Protein AF-A0A938GB57-F1 (afdb_monomer_lite)

Foldseek 3Di:
DCPVVCFALQVQDDPQQPQADAAGDCDCDVSHCVPPVHDLRHGQKKAKLFADLVQQLAFGMKGLQWAQPDPAFCADVSNRRRTQWGWPACVVGPRGWGDCNGPGGKMKTATSNRDIDIDHRVRSNCSLVVPCVRGDVVSIIIIHHD

Structure (mmCIF, N/CA/C/O backbone):
data_AF-A0A938GB57-F1
#
_entry.id   AF-A0A938GB57-F1
#
loop_
_atom_site.group_PDB
_atom_site.id
_atom_site.type_symbol
_atom_site.label_atom_id
_atom_site.label_alt_id
_atom_site.label_comp_id
_atom_site.label_asym_id
_atom_site.label_entity_id
_atom_site.label_seq_id
_atom_site.pdbx_PDB_ins_code
_atom_site.Cartn_x
_atom_site.Cartn_y
_atom_site.Cartn_z
_atom_site.occupancy
_atom_site.B_iso_or_equiv
_atom_site.auth_seq_id
_atom_site.auth_comp_id
_atom_site.auth_asym_id
_atom_site.auth_atom_id
_atom_site.pdbx_PDB_model_num
ATOM 1 N N . MET A 1 1 ? -16.253 8.443 -7.267 1.00 48.12 1 MET A N 1
ATOM 2 C CA . MET A 1 1 ? -15.681 8.846 -5.959 1.00 48.12 1 MET A CA 1
ATOM 3 C C . MET A 1 1 ? -15.929 7.714 -4.975 1.00 48.12 1 MET A C 1
ATOM 5 O O . MET A 1 1 ? -17.016 7.164 -5.007 1.00 48.12 1 MET A O 1
ATOM 9 N N . LEU A 1 2 ? -14.947 7.354 -4.144 1.00 71.94 2 LEU A N 1
ATOM 10 C CA . LEU A 1 2 ? -15.012 6.190 -3.237 1.00 71.94 2 LEU A CA 1
ATOM 11 C C . LEU A 1 2 ? -15.769 6.463 -1.921 1.00 71.94 2 LEU A C 1
ATOM 13 O O . LEU A 1 2 ? -16.189 5.527 -1.250 1.00 71.94 2 LEU A O 1
ATOM 17 N N . SER A 1 3 ? -15.964 7.737 -1.560 1.00 70.56 3 SER A N 1
ATOM 18 C CA . SER A 1 3 ? -16.496 8.175 -0.258 1.00 70.56 3 SER A CA 1
ATOM 19 C C . SER A 1 3 ? -17.906 7.676 0.072 1.00 70.56 3 SER A C 1
ATOM 21 O O . SER A 1 3 ? -18.263 7.660 1.243 1.00 70.56 3 SER A O 1
ATOM 23 N N . ASN A 1 4 ? -18.682 7.264 -0.935 1.00 78.44 4 ASN A N 1
ATOM 24 C CA . ASN A 1 4 ? -20.047 6.752 -0.760 1.00 78.44 4 ASN A CA 1
ATOM 25 C C . ASN A 1 4 ? -20.161 5.239 -1.007 1.00 78.44 4 ASN A C 1
ATOM 27 O O . ASN A 1 4 ? -21.191 4.654 -0.699 1.00 78.44 4 ASN A O 1
ATOM 31 N N . GLU A 1 5 ? -19.107 4.612 -1.530 1.00 85.25 5 GLU A N 1
ATOM 32 C CA . GLU A 1 5 ? -19.067 3.170 -1.809 1.00 85.25 5 GLU A CA 1
ATOM 33 C C . GLU A 1 5 ? -18.406 2.403 -0.657 1.00 85.25 5 GLU A C 1
ATOM 35 O O . GLU A 1 5 ? -18.734 1.254 -0.363 1.00 85.25 5 GLU A O 1
ATOM 40 N N . LEU A 1 6 ? -17.471 3.057 0.037 1.00 86.62 6 LEU A N 1
ATOM 41 C CA . LEU A 1 6 ? -16.758 2.485 1.166 1.00 86.62 6 LEU A CA 1
ATOM 42 C C . LEU A 1 6 ? -17.511 2.750 2.475 1.00 86.62 6 LEU A C 1
ATOM 44 O O . LEU A 1 6 ? -17.249 3.721 3.178 1.00 86.62 6 LEU A O 1
ATOM 48 N N . THR A 1 7 ? -18.444 1.866 2.818 1.00 90.12 7 THR A N 1
ATOM 49 C CA . THR A 1 7 ? -19.341 2.046 3.975 1.00 90.12 7 THR A CA 1
ATOM 50 C C . THR A 1 7 ? -18.738 1.614 5.313 1.00 90.12 7 THR A C 1
ATOM 52 O O . THR A 1 7 ? -19.219 2.021 6.370 1.00 90.12 7 THR A O 1
ATOM 55 N N . THR A 1 8 ? -17.665 0.816 5.307 1.00 93.06 8 THR A N 1
ATOM 56 C CA . THR A 1 8 ? -16.972 0.383 6.529 1.00 93.06 8 THR A CA 1
ATOM 57 C C . THR A 1 8 ? -15.453 0.358 6.346 1.00 93.06 8 THR A C 1
ATOM 59 O O . THR A 1 8 ? -14.969 -0.136 5.327 1.00 93.06 8 THR A O 1
ATOM 62 N N . PRO A 1 9 ? -14.659 0.823 7.332 1.00 93.69 9 PRO A N 1
ATOM 63 C CA . PRO A 1 9 ? -13.201 0.731 7.267 1.00 93.69 9 PRO A CA 1
ATOM 64 C C . PRO A 1 9 ? -12.689 -0.681 7.562 1.00 93.69 9 PRO A C 1
ATOM 66 O O . PRO A 1 9 ? -11.502 -0.943 7.389 1.00 93.69 9 PRO A O 1
ATOM 69 N N . ARG A 1 10 ? -13.547 -1.609 8.013 1.00 93.56 10 ARG A N 1
ATOM 70 C CA . ARG A 1 10 ? -13.129 -2.983 8.326 1.00 93.56 10 ARG A CA 1
ATOM 71 C C . ARG A 1 10 ? -12.505 -3.691 7.126 1.00 93.56 10 ARG A C 1
ATOM 73 O O . ARG A 1 10 ? -11.629 -4.524 7.329 1.00 93.56 10 ARG A O 1
ATOM 80 N N . ILE A 1 11 ? -12.907 -3.338 5.903 1.00 93.12 11 ILE A N 1
ATOM 81 C CA . ILE A 1 11 ? -12.340 -3.920 4.679 1.00 93.12 11 ILE A CA 1
ATOM 82 C C . ILE A 1 11 ? -10.929 -3.405 4.356 1.00 93.12 11 ILE A C 1
ATOM 84 O O . ILE A 1 11 ? -10.232 -4.008 3.548 1.00 93.12 11 ILE A O 1
ATOM 88 N N . LEU A 1 12 ? -10.481 -2.322 5.001 1.00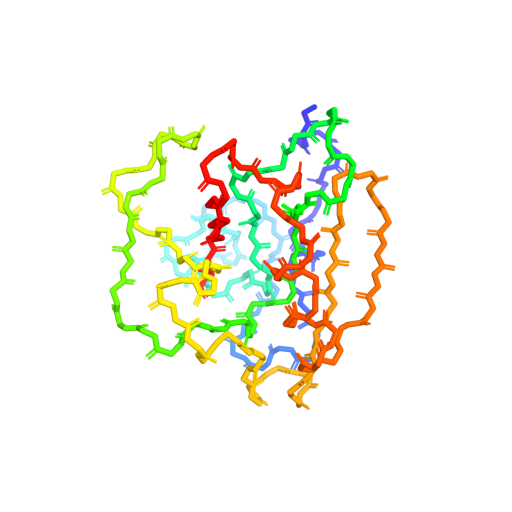 94.69 12 LEU A N 1
ATOM 89 C CA . LEU A 1 12 ? -9.130 -1.769 4.851 1.00 94.69 12 LEU A CA 1
ATOM 90 C C . LEU A 1 12 ? -8.081 -2.516 5.694 1.00 94.69 12 LEU A C 1
ATOM 92 O O . LEU A 1 12 ? -6.887 -2.223 5.612 1.00 94.69 12 LEU A O 1
ATOM 96 N N . PHE A 1 13 ? -8.523 -3.490 6.489 1.00 96.81 13 PHE A N 1
ATOM 97 C CA . PHE A 1 13 ? -7.692 -4.341 7.325 1.00 96.81 13 PHE A CA 1
ATOM 98 C C . PHE A 1 13 ? -7.624 -5.759 6.748 1.00 96.81 13 PHE A C 1
ATOM 100 O O . PHE A 1 13 ? -8.649 -6.375 6.457 1.00 96.81 13 PHE A O 1
ATOM 107 N N . CYS A 1 14 ? -6.410 -6.297 6.630 1.00 96.75 14 CYS A N 1
ATOM 108 C CA . CYS A 1 14 ? -6.196 -7.700 6.299 1.00 96.75 14 CYS A CA 1
ATOM 109 C C . CYS A 1 14 ? -6.119 -8.523 7.597 1.00 96.75 14 CYS A C 1
ATOM 111 O O . CYS A 1 14 ? -5.240 -8.260 8.417 1.00 96.75 14 CYS A O 1
ATOM 113 N N . PRO A 1 15 ? -6.937 -9.576 7.788 1.00 96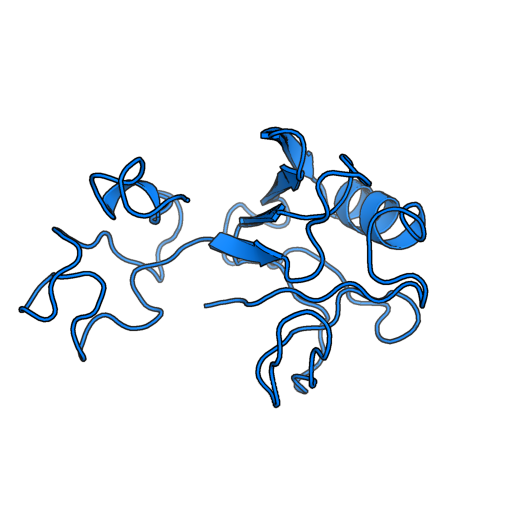.12 15 PRO A N 1
ATOM 114 C CA . PRO A 1 15 ? -6.879 -10.417 8.990 1.00 96.12 15 PRO A CA 1
ATOM 115 C C . PRO A 1 15 ? -5.530 -11.107 9.238 1.00 96.12 15 PRO A C 1
ATOM 117 O O . PRO A 1 15 ? -5.240 -11.508 10.362 1.00 96.12 15 PRO A O 1
ATOM 120 N N . SER A 1 16 ? -4.703 -11.265 8.199 1.00 96.38 16 SER A N 1
ATOM 121 C CA . SER A 1 16 ? -3.351 -11.831 8.330 1.00 96.38 16 SER A CA 1
ATOM 122 C C . SER A 1 16 ? -2.317 -10.818 8.830 1.00 96.38 16 SER A C 1
ATOM 124 O O . SER A 1 16 ? -1.197 -11.203 9.171 1.00 96.38 16 SER A O 1
ATOM 126 N N . ASP A 1 17 ? -2.666 -9.534 8.863 1.00 97.06 17 ASP A N 1
ATOM 127 C CA . ASP A 1 17 ? -1.773 -8.447 9.223 1.00 97.06 17 ASP A CA 1
ATOM 128 C C . ASP A 1 17 ? -1.753 -8.202 10.732 1.00 97.06 17 ASP A C 1
ATOM 130 O O . ASP A 1 17 ? -2.569 -7.476 11.293 1.00 97.06 17 ASP A O 1
ATOM 134 N N . LYS A 1 18 ? -0.775 -8.816 11.397 1.00 94.94 18 LYS A N 1
ATOM 135 C CA . LYS A 1 18 ? -0.657 -8.803 12.861 1.00 94.94 18 LYS A CA 1
ATOM 136 C C . LYS A 1 18 ? -0.222 -7.458 13.449 1.00 94.94 18 LYS A C 1
ATOM 138 O O . LYS A 1 18 ? -0.327 -7.278 14.658 1.00 94.94 18 LYS A O 1
ATOM 143 N N . GLU A 1 19 ? 0.290 -6.534 12.634 1.00 94.94 19 GLU A N 1
ATOM 144 C CA . GLU A 1 19 ? 0.738 -5.213 13.109 1.00 94.94 19 GLU A CA 1
ATOM 145 C C . GLU A 1 19 ? -0.350 -4.142 12.976 1.00 94.94 19 GLU A C 1
ATOM 147 O O . GLU A 1 19 ? -0.196 -3.028 13.487 1.00 94.94 19 GLU A O 1
ATOM 152 N N . LYS A 1 20 ? -1.441 -4.459 12.272 1.00 95.31 20 LYS A N 1
ATOM 153 C CA . LYS A 1 20 ? -2.582 -3.567 12.074 1.00 95.31 20 LYS A CA 1
ATOM 154 C C . LYS A 1 20 ? -3.798 -4.100 12.832 1.00 95.31 20 LYS A C 1
ATOM 156 O O . LYS A 1 20 ? -3.819 -5.226 13.321 1.00 95.31 20 LYS A O 1
ATOM 161 N N . LYS A 1 21 ? -4.821 -3.264 12.971 1.00 95.25 21 LYS A N 1
ATOM 162 C CA . LYS A 1 21 ? -6.093 -3.613 13.615 1.00 95.25 21 LYS A CA 1
ATOM 163 C C . LYS A 1 21 ? -7.259 -3.016 12.842 1.00 95.25 21 LYS A C 1
ATOM 165 O O . LYS A 1 21 ? -7.133 -1.937 12.277 1.00 95.25 21 LYS A O 1
ATOM 170 N N . ALA A 1 22 ? -8.406 -3.680 12.850 1.00 96.12 22 ALA A N 1
ATOM 171 C CA . ALA A 1 22 ? -9.602 -3.139 12.215 1.00 96.12 22 ALA A CA 1
ATOM 172 C C . ALA A 1 22 ? -10.123 -1.899 12.967 1.00 96.12 22 ALA A C 1
ATOM 174 O O . ALA A 1 22 ? -10.232 -1.915 14.195 1.00 96.12 22 ALA A O 1
ATOM 175 N N . ALA A 1 23 ? -10.482 -0.848 12.228 1.00 96.19 23 ALA A N 1
ATOM 176 C CA . ALA A 1 23 ? -11.267 0.267 12.756 1.00 96.19 23 ALA A CA 1
ATOM 177 C C . ALA A 1 23 ? -12.768 -0.079 12.773 1.00 96.19 23 ALA A C 1
ATOM 179 O O . ALA A 1 23 ? -13.228 -0.901 11.975 1.00 96.19 23 ALA A O 1
ATOM 180 N N . SER A 1 24 ? -13.536 0.536 13.674 1.00 95.19 24 SER A N 1
ATOM 181 C CA . SER A 1 24 ? -14.993 0.333 13.776 1.00 95.19 24 SER A CA 1
ATOM 182 C C . SER A 1 24 ? -15.783 1.124 12.733 1.00 95.19 24 SER A C 1
ATOM 184 O O . SER A 1 24 ? -16.777 0.631 12.207 1.00 95.19 24 SER A O 1
ATOM 186 N N . ASP A 1 25 ? -15.322 2.333 12.425 1.00 94.31 25 ASP A N 1
ATOM 187 C CA . ASP A 1 25 ? -16.006 3.345 11.617 1.00 94.31 25 ASP A CA 1
ATOM 188 C C . ASP A 1 25 ? -14.991 4.384 11.097 1.00 94.31 25 ASP A C 1
ATOM 190 O O . ASP A 1 25 ? -13.811 4.334 11.445 1.00 94.31 25 ASP A O 1
ATOM 194 N N . PHE A 1 26 ? -15.418 5.326 10.256 1.00 93.50 26 PHE A N 1
ATOM 195 C CA . PHE A 1 26 ? -14.541 6.375 9.711 1.00 93.50 26 PHE A CA 1
ATOM 196 C C . PHE A 1 26 ? -14.349 7.594 10.630 1.00 93.50 26 PHE A C 1
ATOM 198 O O . PHE A 1 26 ? -13.739 8.581 10.217 1.00 93.50 26 PHE A O 1
ATOM 205 N N . SER A 1 27 ? -14.861 7.558 11.861 1.00 94.31 27 SER A N 1
ATOM 206 C CA . SER A 1 27 ? -14.836 8.708 12.762 1.00 94.31 27 SER A CA 1
ATOM 207 C C . SER A 1 27 ? -13.462 8.934 13.403 1.00 94.31 27 SER A C 1
ATOM 209 O O . SER A 1 27 ? -12.575 8.075 13.401 1.00 94.31 27 SER A O 1
ATOM 211 N N . HIS A 1 28 ? -13.318 10.109 14.016 1.00 95.31 28 HIS A N 1
ATOM 212 C CA . HIS A 1 28 ? -12.160 10.473 14.831 1.00 95.31 28 HIS A CA 1
ATOM 213 C C . HIS A 1 28 ? -12.246 9.953 16.281 1.00 95.31 28 HIS A C 1
ATOM 215 O O . HIS A 1 28 ? -11.322 10.178 17.068 1.00 95.31 28 HIS A O 1
ATOM 221 N N . LEU A 1 29 ? -13.336 9.269 16.654 1.00 94.94 29 LEU A N 1
ATOM 222 C CA . LEU A 1 29 ? -13.554 8.751 18.007 1.00 94.94 29 LEU A CA 1
ATOM 223 C C . LEU A 1 29 ? -12.627 7.569 18.317 1.00 94.94 29 LEU A C 1
ATOM 225 O O . LEU A 1 29 ? -11.935 7.041 17.447 1.00 94.94 29 LEU A O 1
ATOM 229 N N . ALA A 1 30 ? -12.583 7.145 19.580 1.00 93.12 30 ALA A N 1
ATOM 230 C CA . ALA A 1 30 ? -11.824 5.961 19.971 1.00 93.12 30 ALA A CA 1
ATOM 231 C C . ALA A 1 30 ? -12.295 4.731 19.170 1.00 93.12 30 ALA A C 1
ATOM 233 O O . ALA A 1 30 ? -13.477 4.410 19.164 1.00 93.12 30 ALA A O 1
ATOM 234 N N . GLY A 1 31 ? -11.368 4.053 18.486 1.00 91.50 31 GLY A N 1
ATOM 235 C CA . GLY A 1 31 ? -11.686 2.911 17.616 1.00 91.50 31 GLY A CA 1
ATOM 236 C C . GLY A 1 31 ? -11.936 3.265 16.144 1.00 91.50 31 GLY A C 1
ATOM 237 O O . GLY A 1 31 ? -11.771 2.391 15.291 1.00 91.50 31 GLY A O 1
ATOM 238 N N . GLY A 1 32 ? -12.201 4.534 15.823 1.00 95.00 32 GLY A N 1
ATOM 239 C CA . GLY A 1 32 ? -12.430 5.002 14.455 1.00 95.00 32 GLY A CA 1
ATOM 240 C C . GLY A 1 32 ? -11.154 5.105 13.608 1.00 95.00 32 GLY A C 1
ATOM 241 O O . GLY A 1 32 ? -10.040 5.213 14.129 1.00 95.00 32 GLY A O 1
ATOM 242 N N . PHE A 1 33 ? -11.295 5.040 12.286 1.00 94.25 33 PHE A N 1
ATOM 243 C CA . PHE A 1 33 ? -10.197 4.986 11.314 1.00 94.25 33 PHE A CA 1
ATOM 244 C C . PHE A 1 33 ? -9.321 6.240 11.371 1.00 94.25 33 PHE A C 1
ATOM 246 O O . PHE A 1 33 ? -8.094 6.154 11.392 1.00 94.25 33 PHE A O 1
ATOM 253 N N . THR A 1 34 ? -9.950 7.411 11.485 1.00 92.94 34 THR A N 1
ATOM 254 C CA . THR A 1 34 ? -9.267 8.709 11.537 1.00 92.94 34 THR A CA 1
ATOM 255 C C . THR A 1 34 ? -8.933 9.142 12.969 1.00 92.94 34 THR A C 1
ATOM 257 O O . THR A 1 34 ? -8.476 10.266 13.199 1.00 92.94 34 THR A O 1
ATOM 260 N N . SER A 1 35 ? -9.117 8.253 13.954 1.00 95.25 35 SER A N 1
ATOM 261 C CA . SER A 1 35 ? -8.748 8.516 15.345 1.00 95.25 35 SER A CA 1
ATOM 262 C C . SER A 1 35 ? -7.252 8.830 15.472 1.00 95.25 35 SER A C 1
ATOM 264 O O . SER A 1 35 ? -6.421 8.114 14.892 1.00 95.25 35 SER A O 1
ATOM 266 N N . PRO A 1 36 ? -6.854 9.807 16.312 1.00 92.25 36 PRO A N 1
ATOM 267 C CA . PRO A 1 36 ? -5.445 10.110 16.572 1.00 92.25 36 PRO A CA 1
ATOM 268 C C . PRO A 1 36 ? -4.627 8.909 17.068 1.00 92.25 36 PRO A C 1
ATOM 270 O O . PRO A 1 36 ? -3.407 8.889 16.899 1.00 92.25 36 PRO A O 1
ATOM 273 N N . THR A 1 37 ? -5.296 7.912 17.657 1.00 91.56 37 THR A N 1
ATOM 274 C CA . THR A 1 37 ? -4.694 6.665 18.156 1.00 91.56 37 THR A CA 1
ATOM 275 C C . THR A 1 37 ? -4.581 5.564 17.094 1.00 91.56 37 THR A C 1
ATOM 277 O O . THR A 1 37 ? -3.826 4.605 17.294 1.00 91.56 37 THR A O 1
ATOM 280 N N . ASN A 1 38 ? -5.288 5.702 15.965 1.00 90.62 38 ASN A N 1
ATOM 281 C CA . ASN A 1 38 ? -5.423 4.673 14.936 1.00 90.62 38 ASN A CA 1
ATOM 282 C C . ASN A 1 38 ? -4.649 4.948 13.647 1.00 90.62 38 ASN A C 1
ATOM 284 O O . ASN A 1 38 ? -4.194 3.959 13.089 1.00 90.62 38 ASN A O 1
ATOM 288 N N . ARG A 1 39 ? -4.406 6.207 13.240 1.00 84.62 39 ARG A N 1
ATOM 289 C CA . ARG A 1 39 ? -3.499 6.635 12.134 1.00 84.62 39 ARG A CA 1
ATOM 290 C C . ARG A 1 39 ? -3.211 5.531 11.084 1.00 84.62 39 ARG A C 1
ATOM 292 O O . ARG A 1 39 ? -4.125 4.909 10.556 1.00 84.62 39 ARG A O 1
ATOM 299 N N . ASN A 1 40 ? -1.940 5.204 10.848 1.00 89.62 40 ASN A N 1
ATOM 300 C CA . ASN A 1 40 ? -1.528 4.135 9.937 1.00 89.62 40 ASN A CA 1
ATOM 301 C C . ASN A 1 40 ? -1.654 2.723 10.540 1.00 89.62 40 ASN A C 1
ATOM 303 O O . ASN A 1 40 ? -1.216 1.751 9.935 1.00 89.62 40 ASN A O 1
ATOM 307 N N . LYS A 1 41 ? -2.214 2.565 11.744 1.00 94.12 41 LYS A N 1
ATOM 308 C CA . LYS A 1 41 ? -2.360 1.266 12.425 1.00 94.12 41 LYS A CA 1
ATOM 309 C C . LYS A 1 41 ? -3.602 0.495 11.975 1.00 94.12 41 LYS A C 1
ATOM 311 O O . LYS A 1 41 ? -3.806 -0.618 12.448 1.00 94.12 41 LYS A O 1
ATOM 316 N N . THR A 1 42 ? -4.432 1.070 11.105 1.00 95.38 42 THR A N 1
ATOM 317 C CA . THR A 1 42 ? -5.713 0.469 10.689 1.00 95.38 42 THR A CA 1
ATOM 318 C C . THR A 1 42 ? -5.839 0.186 9.194 1.00 95.38 42 THR A C 1
ATOM 320 O O . THR A 1 42 ? -6.890 -0.258 8.743 1.00 95.38 42 THR A O 1
ATOM 323 N N . LEU A 1 43 ? -4.755 0.389 8.439 1.00 95.81 43 LEU A N 1
ATOM 324 C CA . LEU A 1 43 ? -4.687 0.160 6.999 1.00 95.81 43 LEU A CA 1
ATOM 325 C C . LEU A 1 43 ? -3.612 -0.892 6.683 1.00 95.81 43 LEU A C 1
ATOM 327 O O . LEU A 1 43 ? -2.450 -0.726 7.059 1.00 95.81 43 LEU A O 1
ATOM 331 N N . SER A 1 44 ? -4.007 -1.962 5.990 1.00 97.44 44 SER A N 1
ATOM 332 C CA . SER A 1 44 ? -3.139 -3.088 5.598 1.00 97.44 44 SER A CA 1
ATOM 333 C C . SER A 1 44 ? -2.697 -3.053 4.134 1.00 97.44 44 SER A C 1
ATOM 335 O O . SER A 1 44 ? -2.036 -3.981 3.672 1.00 97.44 44 SER A O 1
ATOM 337 N N . TYR A 1 45 ? -3.024 -1.982 3.413 1.00 97.06 45 TYR A N 1
ATOM 338 C CA . TYR A 1 45 ? -2.796 -1.869 1.976 1.00 97.06 45 TYR A CA 1
ATOM 339 C C . TYR A 1 45 ? -2.095 -0.554 1.633 1.00 97.06 45 TYR A C 1
ATOM 341 O O . TYR A 1 45 ? -2.331 0.465 2.284 1.00 97.06 45 TYR A O 1
ATOM 349 N N . PHE A 1 46 ? -1.238 -0.568 0.616 1.00 96.25 46 PHE A N 1
ATOM 350 C CA . PHE A 1 46 ? -0.769 0.656 -0.025 1.00 96.25 46 PHE A CA 1
ATOM 351 C C . PHE A 1 46 ? -1.787 1.149 -1.057 1.00 96.25 46 PHE A C 1
ATOM 353 O O . PHE A 1 46 ? -2.620 0.382 -1.544 1.00 96.25 46 PHE A O 1
ATOM 360 N N . VAL A 1 47 ? -1.660 2.417 -1.448 1.00 94.38 47 VAL A N 1
ATOM 361 C CA . VAL A 1 47 ? -2.341 2.986 -2.621 1.00 94.38 47 VAL A CA 1
ATOM 362 C C . VAL A 1 47 ? -1.312 3.486 -3.635 1.00 94.38 47 VAL A C 1
ATOM 364 O O . VAL A 1 47 ? -0.297 4.076 -3.256 1.00 94.38 47 VAL A O 1
ATOM 367 N N . GLY A 1 48 ? -1.546 3.214 -4.916 1.00 92.81 48 GLY A N 1
ATOM 368 C CA . GLY A 1 48 ? -0.736 3.722 -6.018 1.00 92.81 48 GLY A CA 1
ATOM 369 C C . GLY A 1 48 ? -1.092 5.167 -6.349 1.00 92.81 48 GLY A C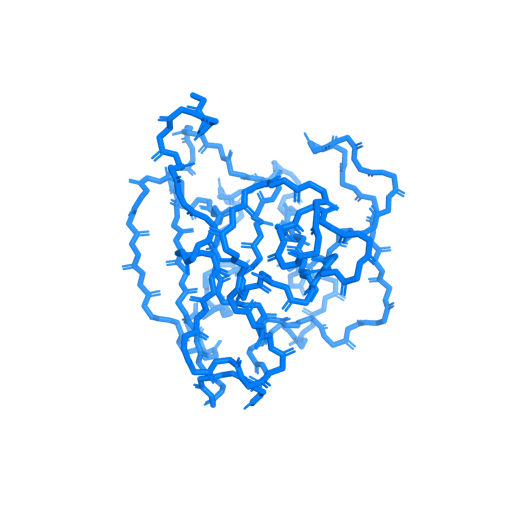 1
ATOM 370 O O . GLY A 1 48 ? -2.256 5.559 -6.337 1.00 92.81 48 GLY A O 1
ATOM 371 N N . THR A 1 49 ? -0.083 5.984 -6.640 1.00 90.81 49 THR A N 1
ATOM 372 C CA . THR A 1 49 ? -0.268 7.416 -6.944 1.00 90.81 49 THR A CA 1
ATOM 373 C C . THR A 1 49 ? -0.261 7.727 -8.441 1.00 90.81 49 THR A C 1
ATOM 375 O O . THR A 1 49 ? -0.366 8.888 -8.830 1.00 90.81 49 THR A O 1
ATOM 378 N N . HIS A 1 50 ? -0.128 6.688 -9.265 1.00 86.19 50 HIS A N 1
ATOM 379 C CA . HIS A 1 50 ? -0.047 6.745 -10.725 1.00 86.19 50 HIS A CA 1
ATOM 380 C C . HIS A 1 50 ? -1.107 5.845 -11.371 1.00 86.19 50 HIS A C 1
ATOM 382 O O . HIS A 1 50 ? -0.877 5.275 -12.429 1.00 86.19 50 HIS A O 1
ATOM 388 N N . ALA A 1 51 ? -2.256 5.682 -10.712 1.00 84.19 51 ALA A N 1
ATOM 389 C CA . ALA A 1 51 ? -3.370 4.909 -11.240 1.00 84.19 51 ALA A CA 1
ATOM 390 C C . ALA A 1 51 ? -4.154 5.753 -12.255 1.00 84.19 51 ALA A C 1
ATOM 392 O O . ALA A 1 51 ? -4.905 6.655 -11.875 1.00 84.19 51 ALA A O 1
ATOM 393 N N . TYR A 1 52 ? -3.975 5.476 -13.545 1.00 79.62 52 TYR A N 1
ATOM 394 C CA . TYR A 1 52 ? -4.660 6.184 -14.625 1.00 79.62 52 TYR A CA 1
ATOM 395 C C . TYR A 1 52 ? -5.674 5.259 -15.292 1.00 79.62 52 TYR A C 1
ATOM 397 O O . TYR A 1 52 ? -5.331 4.169 -15.732 1.00 79.62 52 TYR A O 1
ATOM 405 N N . SER A 1 53 ? -6.923 5.705 -15.445 1.00 76.56 53 SER A N 1
ATOM 406 C CA . SER A 1 53 ? -7.981 4.896 -16.076 1.00 76.56 53 SER A CA 1
ATOM 407 C C . SER A 1 53 ? -7.686 4.531 -17.537 1.00 76.56 53 SER A C 1
ATOM 409 O O . SER A 1 53 ? -8.160 3.510 -18.024 1.00 76.56 53 SER A O 1
ATOM 411 N N . GLN A 1 54 ? -6.888 5.345 -18.233 1.00 81.62 54 GLN A N 1
ATOM 412 C CA . GLN A 1 54 ? -6.435 5.080 -19.605 1.00 81.62 54 GLN A CA 1
ATOM 413 C C . GLN A 1 54 ? -5.284 4.062 -19.671 1.00 81.62 54 GLN A C 1
ATOM 415 O O . GLN A 1 54 ? -4.968 3.562 -20.746 1.00 81.62 54 GLN A O 1
ATOM 420 N N . GLN A 1 55 ? -4.668 3.751 -18.531 1.00 84.19 55 GLN A N 1
ATOM 421 C CA . GLN A 1 55 ? -3.595 2.775 -18.382 1.00 84.19 55 GLN A CA 1
ATOM 422 C C . GLN A 1 55 ? -4.052 1.739 -17.347 1.00 84.19 55 GLN A C 1
ATOM 424 O O . GLN A 1 55 ? -3.657 1.758 -16.181 1.00 84.19 55 GLN A O 1
ATOM 429 N N . SER A 1 56 ? -4.934 0.840 -17.784 1.00 86.19 56 SER A N 1
ATOM 430 C CA . SER A 1 56 ? -5.619 -0.151 -16.939 1.00 86.19 56 SER A CA 1
ATOM 431 C C . SER A 1 56 ? -4.692 -0.987 -16.060 1.00 86.19 56 SER A C 1
ATOM 433 O O . SER A 1 56 ? -5.094 -1.397 -14.975 1.00 86.19 56 SER A O 1
ATOM 435 N N . GLN A 1 57 ? -3.461 -1.222 -16.519 1.00 87.50 57 GLN A N 1
ATOM 436 C CA . GLN A 1 57 ? -2.474 -2.047 -15.829 1.00 87.50 57 GLN A CA 1
ATOM 437 C C . GLN A 1 57 ? -1.663 -1.295 -14.759 1.00 87.50 57 GLN A C 1
ATOM 439 O O . GLN A 1 57 ? -0.864 -1.915 -14.072 1.00 87.50 57 GLN A O 1
ATOM 444 N N . THR A 1 58 ? -1.914 0.004 -14.555 1.00 88.12 58 THR A N 1
ATOM 445 C CA . THR A 1 58 ? -1.305 0.785 -13.465 1.00 88.12 58 THR A CA 1
ATOM 446 C C . THR A 1 58 ? -1.669 0.230 -12.083 1.00 88.12 58 THR A C 1
ATOM 448 O O . THR A 1 58 ? -2.783 -0.245 -11.847 1.00 88.12 58 THR A O 1
ATOM 451 N N . LEU A 1 59 ? -0.744 0.357 -11.125 1.00 90.44 59 LEU A N 1
ATOM 452 C CA . LEU A 1 59 ? -0.972 -0.013 -9.725 1.00 90.44 59 LEU A CA 1
ATOM 453 C C . LEU A 1 59 ? -2.023 0.897 -9.076 1.00 90.44 59 LEU A C 1
ATOM 455 O O . LEU A 1 59 ? -1.792 2.097 -8.920 1.00 90.44 59 LEU A O 1
ATOM 459 N N . LEU A 1 60 ? -3.125 0.315 -8.602 1.00 92.19 60 LEU A N 1
ATOM 460 C CA . LEU A 1 60 ? -4.141 1.022 -7.820 1.00 92.19 60 LEU A CA 1
ATOM 461 C C . LEU A 1 60 ? -3.943 0.813 -6.316 1.00 92.19 60 LEU A C 1
ATOM 463 O O . LEU A 1 60 ? -3.925 1.776 -5.550 1.00 92.19 60 LEU A O 1
ATOM 467 N N . ALA A 1 61 ? -3.779 -0.435 -5.883 1.00 95.44 61 ALA A N 1
ATOM 468 C CA . ALA A 1 61 ? -3.592 -0.792 -4.479 1.00 95.44 61 ALA A CA 1
ATOM 469 C C . ALA A 1 61 ? -2.894 -2.150 -4.340 1.00 95.44 61 ALA A C 1
ATOM 471 O O . ALA A 1 61 ? -2.759 -2.896 -5.308 1.00 95.44 61 ALA A O 1
ATOM 472 N N . GLY A 1 62 ? -2.477 -2.501 -3.130 1.00 96.50 62 GLY A N 1
ATOM 473 C CA . GLY A 1 62 ? -1.939 -3.827 -2.841 1.00 96.50 62 GLY A CA 1
ATOM 474 C C . GLY A 1 62 ? -1.519 -3.976 -1.390 1.00 96.50 62 GLY A C 1
ATOM 475 O O . GLY A 1 62 ? -1.629 -3.033 -0.612 1.00 96.50 62 GLY A O 1
ATOM 476 N N . ASP A 1 63 ? -1.049 -5.157 -1.006 1.00 97.94 63 ASP A N 1
ATOM 477 C CA . ASP A 1 63 ? -0.663 -5.429 0.383 1.00 97.94 63 ASP A CA 1
ATOM 478 C C . ASP A 1 63 ? 0.475 -4.509 0.855 1.00 97.94 63 ASP A C 1
ATOM 480 O O . ASP A 1 63 ? 1.431 -4.233 0.134 1.00 97.94 63 ASP A O 1
ATOM 484 N N . ARG A 1 64 ? 0.419 -4.014 2.096 1.00 97.31 64 ARG A N 1
ATOM 485 C CA . ARG A 1 64 ? 1.382 -3.004 2.583 1.00 97.31 64 ARG A CA 1
ATOM 486 C C . ARG A 1 64 ? 2.827 -3.493 2.730 1.00 97.31 64 ARG A C 1
ATOM 488 O O . ARG A 1 64 ? 3.703 -2.702 3.056 1.00 97.31 64 ARG A O 1
ATOM 495 N N . ASN A 1 65 ? 3.088 -4.792 2.596 1.00 96.94 65 ASN A N 1
ATOM 496 C CA . ASN A 1 65 ? 4.413 -5.369 2.823 1.00 96.94 65 ASN A CA 1
ATOM 497 C C . ASN A 1 65 ? 5.380 -5.158 1.661 1.00 96.94 65 ASN A C 1
ATOM 499 O O . ASN A 1 65 ? 6.462 -5.741 1.692 1.00 96.94 65 ASN A O 1
ATOM 503 N N . VAL A 1 66 ? 5.029 -4.351 0.661 1.00 96.44 66 VAL A N 1
ATOM 504 C CA . VAL A 1 66 ? 5.972 -3.914 -0.367 1.00 96.44 66 VAL A CA 1
ATOM 505 C C . VAL A 1 66 ? 7.060 -3.027 0.242 1.00 96.44 66 VAL A C 1
ATOM 507 O O . VAL A 1 66 ? 6.824 -2.215 1.135 1.00 96.44 66 VAL A O 1
ATOM 510 N N . THR A 1 67 ? 8.282 -3.185 -0.242 1.00 95.69 67 THR A N 1
ATOM 511 C CA . THR A 1 67 ? 9.404 -2.304 0.059 1.00 95.69 67 THR A CA 1
ATOM 512 C C . THR A 1 67 ? 10.242 -2.107 -1.192 1.00 95.69 67 THR A C 1
ATOM 514 O O . THR A 1 67 ? 10.215 -2.933 -2.105 1.00 95.69 67 THR A O 1
ATOM 517 N N . ASN A 1 68 ? 11.010 -1.025 -1.210 1.00 94.12 68 ASN A N 1
ATOM 518 C CA . ASN A 1 68 ? 12.081 -0.798 -2.168 1.00 94.12 68 ASN A CA 1
ATOM 519 C C . ASN A 1 68 ? 13.471 -0.889 -1.511 1.00 94.12 68 ASN A C 1
ATOM 521 O O . ASN A 1 68 ? 14.454 -0.508 -2.137 1.00 94.12 68 ASN A O 1
ATOM 525 N N . GLY A 1 69 ? 13.570 -1.305 -0.242 1.00 93.81 69 GLY A N 1
ATOM 526 C CA . GLY A 1 69 ? 14.836 -1.379 0.499 1.00 93.81 69 GLY A CA 1
ATOM 527 C C . GLY A 1 69 ? 15.502 -0.024 0.787 1.00 93.81 69 GLY A C 1
ATOM 528 O O . GLY A 1 69 ? 16.548 0.022 1.434 1.00 93.81 69 GLY A O 1
ATOM 529 N N . LEU A 1 70 ? 14.903 1.089 0.352 1.00 90.81 70 LEU A N 1
ATOM 530 C CA . LEU A 1 70 ? 15.400 2.437 0.592 1.00 90.81 70 LEU A CA 1
ATOM 531 C C . LEU A 1 70 ? 14.756 3.019 1.852 1.00 90.81 70 LEU A C 1
ATOM 533 O O . LEU A 1 70 ? 13.610 2.740 2.194 1.00 90.81 70 LEU A O 1
ATOM 537 N N . ARG A 1 71 ? 15.499 3.889 2.541 1.00 83.81 71 ARG A N 1
ATOM 538 C CA . ARG A 1 71 ? 14.989 4.651 3.697 1.00 83.81 71 ARG A CA 1
ATOM 539 C C . ARG A 1 71 ? 14.365 5.993 3.313 1.00 83.81 71 ARG A C 1
ATOM 541 O O . ARG A 1 71 ? 13.837 6.688 4.173 1.00 83.81 71 ARG A O 1
ATOM 548 N N . GLN A 1 72 ? 14.482 6.381 2.048 1.00 86.25 72 GLN A N 1
ATOM 549 C CA . GLN A 1 72 ? 14.112 7.703 1.559 1.00 86.25 72 GLN A CA 1
ATOM 550 C C . GLN A 1 72 ? 12.749 7.630 0.875 1.00 86.25 72 GLN A C 1
ATOM 552 O O . GLN A 1 72 ? 12.531 6.793 -0.002 1.00 86.25 72 GLN A O 1
ATOM 557 N N . LEU A 1 73 ? 11.845 8.515 1.289 1.00 91.56 73 LEU A N 1
ATOM 558 C CA . LEU A 1 73 ? 10.579 8.764 0.610 1.00 91.56 73 LEU A CA 1
ATOM 559 C C . LEU A 1 73 ? 10.736 9.990 -0.285 1.00 91.56 73 LEU A C 1
ATOM 561 O O . LEU A 1 73 ? 11.497 10.907 0.025 1.00 91.56 73 LEU A O 1
ATOM 565 N N . GLU A 1 74 ? 10.016 9.995 -1.395 1.00 90.12 74 GLU A N 1
ATOM 566 C CA . GLU A 1 74 ? 10.159 10.989 -2.446 1.00 90.12 74 GLU A CA 1
ATOM 567 C C . GLU A 1 74 ? 8.921 11.878 -2.563 1.00 90.12 74 GLU A C 1
ATOM 569 O O . GLU A 1 74 ? 7.841 11.595 -2.035 1.00 90.12 74 GLU A O 1
ATOM 574 N N . THR A 1 75 ? 9.090 12.966 -3.308 1.00 90.62 75 THR A N 1
ATOM 575 C CA . THR A 1 75 ? 7.979 13.750 -3.840 1.00 90.62 75 THR A CA 1
ATOM 576 C C . THR A 1 75 ? 7.286 12.968 -4.956 1.00 90.62 75 THR A C 1
ATOM 578 O O . THR A 1 75 ? 7.962 12.353 -5.782 1.00 90.62 75 THR A O 1
ATOM 581 N N . CYS A 1 76 ? 5.969 13.085 -5.070 1.00 87.94 76 CYS A N 1
ATOM 582 C CA . CYS A 1 76 ? 5.201 12.535 -6.183 1.00 87.94 76 CYS A CA 1
ATOM 583 C C . CYS A 1 76 ? 4.297 13.633 -6.751 1.00 87.94 76 CYS A C 1
ATOM 585 O O . CYS A 1 76 ? 3.212 13.902 -6.232 1.00 87.94 76 CYS A O 1
ATOM 587 N N . ARG A 1 77 ? 4.766 14.283 -7.826 1.00 85.88 77 ARG A N 1
ATOM 588 C CA . ARG A 1 77 ? 4.053 15.388 -8.489 1.00 85.88 77 ARG A CA 1
ATOM 589 C C . ARG A 1 77 ? 2.652 15.003 -8.974 1.00 85.88 77 ARG A C 1
ATOM 591 O O . ARG A 1 77 ? 1.748 15.786 -8.698 1.00 85.88 77 ARG A O 1
ATOM 598 N N . PRO A 1 78 ? 2.430 13.836 -9.611 1.00 82.94 78 PRO A N 1
ATOM 599 C CA . PRO A 1 78 ? 1.089 13.459 -10.064 1.00 82.94 78 PRO A CA 1
ATOM 600 C C . PRO A 1 78 ? 0.038 13.378 -8.951 1.00 82.94 78 PRO A C 1
ATOM 602 O O . PRO A 1 78 ? -1.120 13.700 -9.188 1.00 82.94 78 PRO A O 1
ATOM 605 N N . ALA A 1 79 ? 0.445 13.039 -7.724 1.00 86.44 79 ALA A N 1
ATOM 606 C CA . ALA A 1 79 ? -0.434 13.029 -6.549 1.00 86.44 79 ALA A CA 1
ATOM 607 C C . ALA A 1 79 ? -0.304 14.281 -5.664 1.00 86.44 79 ALA A C 1
ATOM 609 O O . ALA A 1 79 ? -0.832 14.303 -4.555 1.00 86.44 79 ALA A O 1
ATOM 610 N N . ASN A 1 80 ? 0.400 15.318 -6.131 1.00 90.06 80 ASN A N 1
ATOM 611 C CA . ASN A 1 80 ? 0.665 16.549 -5.386 1.00 90.06 80 ASN A CA 1
ATOM 612 C C . ASN A 1 80 ? 1.268 16.310 -3.982 1.00 90.06 80 ASN A C 1
ATOM 614 O O . ASN A 1 80 ? 0.919 16.972 -3.005 1.00 90.06 80 ASN A O 1
ATOM 618 N N . LEU A 1 81 ? 2.178 15.337 -3.878 1.00 90.44 81 LEU A N 1
ATOM 619 C CA . LEU A 1 81 ? 2.857 14.980 -2.634 1.00 90.44 81 LEU A CA 1
ATOM 620 C C . LEU A 1 81 ? 4.259 15.586 -2.599 1.00 90.44 81 LEU A C 1
ATOM 622 O O . LEU A 1 81 ? 5.098 15.288 -3.453 1.00 90.44 81 LEU A O 1
ATOM 626 N N . SER A 1 82 ? 4.539 16.393 -1.577 1.00 90.62 82 SER A N 1
ATOM 627 C CA . SER A 1 82 ? 5.868 16.962 -1.320 1.00 90.62 82 SER A CA 1
ATOM 628 C C . SER A 1 82 ? 6.820 15.996 -0.604 1.00 90.62 82 SER A C 1
ATOM 630 O O . SER A 1 82 ? 8.018 16.251 -0.560 1.00 90.62 82 SER A O 1
ATOM 632 N N . SER A 1 83 ? 6.306 14.898 -0.044 1.00 91.12 83 SER A N 1
ATOM 633 C CA . SER A 1 83 ? 7.056 13.794 0.566 1.00 91.12 83 SER A CA 1
ATOM 634 C C . SER A 1 83 ? 6.108 12.613 0.825 1.00 91.12 83 SER A C 1
ATOM 636 O O . SER A 1 83 ? 4.891 12.750 0.692 1.00 91.12 83 SER A O 1
ATOM 638 N N . GLY A 1 84 ? 6.654 11.467 1.232 1.00 91.12 84 GLY A N 1
ATOM 639 C CA . GLY A 1 84 ? 5.884 10.309 1.695 1.00 91.12 84 GLY A CA 1
ATOM 640 C C . GLY A 1 84 ? 5.694 9.199 0.659 1.00 91.12 84 GLY A C 1
ATOM 641 O O . GLY A 1 84 ? 5.208 8.128 1.011 1.00 91.12 84 GLY A O 1
ATOM 642 N N . ALA A 1 85 ? 6.099 9.419 -0.594 1.00 93.00 85 ALA A N 1
ATOM 643 C CA . ALA A 1 85 ? 5.890 8.468 -1.677 1.00 93.00 85 ALA A CA 1
ATOM 644 C C . ALA A 1 85 ? 7.071 7.489 -1.794 1.00 93.00 85 ALA A C 1
ATOM 646 O O . ALA A 1 85 ? 8.216 7.897 -1.992 1.00 93.00 85 ALA A O 1
ATOM 647 N N . MET A 1 86 ? 6.813 6.186 -1.688 1.00 94.06 86 MET A N 1
ATOM 648 C CA . MET A 1 86 ? 7.828 5.156 -1.910 1.00 94.06 86 MET A CA 1
ATOM 649 C C . MET A 1 86 ? 7.952 4.878 -3.406 1.00 94.06 86 MET A C 1
ATOM 651 O O . MET A 1 86 ? 6.967 4.522 -4.046 1.00 94.06 86 MET A O 1
ATOM 655 N N . SER A 1 87 ? 9.158 5.017 -3.960 1.00 90.75 87 SER A N 1
ATOM 656 C CA . SER A 1 87 ? 9.415 4.701 -5.367 1.00 90.75 87 SER A CA 1
ATOM 657 C C . SER A 1 87 ? 9.499 3.191 -5.590 1.00 90.75 87 SER A C 1
ATOM 659 O O . SER A 1 87 ? 10.300 2.514 -4.944 1.00 90.75 87 SER A O 1
ATOM 661 N N . LEU A 1 88 ? 8.709 2.689 -6.535 1.00 90.50 88 LEU A N 1
ATOM 662 C CA . LEU A 1 88 ? 8.806 1.352 -7.121 1.00 90.50 88 LEU A CA 1
ATOM 663 C C . LEU A 1 88 ? 9.421 1.422 -8.529 1.00 90.50 88 LEU A C 1
ATOM 665 O O . LEU A 1 88 ? 9.034 0.670 -9.415 1.00 90.50 88 LEU A O 1
ATOM 669 N N . ASP A 1 89 ? 10.361 2.347 -8.740 1.00 86.12 89 ASP A N 1
ATOM 670 C CA . ASP A 1 89 ? 11.129 2.472 -9.979 1.00 86.12 89 ASP A CA 1
ATOM 671 C C . ASP A 1 89 ? 12.386 1.577 -9.916 1.00 86.12 89 ASP A C 1
ATOM 673 O O . ASP A 1 89 ? 13.276 1.831 -9.091 1.00 86.12 89 ASP A O 1
ATOM 677 N N . PRO A 1 90 ? 12.516 0.558 -10.787 1.00 84.06 90 PRO A N 1
ATOM 678 C CA . PRO A 1 90 ? 13.695 -0.310 -10.829 1.00 84.06 90 PRO A CA 1
ATOM 679 C C . PRO A 1 90 ? 15.011 0.428 -11.120 1.00 84.06 90 PRO A C 1
ATOM 681 O O . PRO A 1 90 ? 16.083 -0.077 -10.794 1.00 84.06 90 PRO A O 1
ATOM 684 N N . ARG A 1 91 ? 14.957 1.640 -11.697 1.00 84.19 91 ARG A N 1
ATOM 685 C CA . ARG A 1 91 ? 16.136 2.503 -11.905 1.00 84.19 91 ARG A CA 1
ATOM 686 C C . ARG A 1 91 ? 16.611 3.160 -10.608 1.00 84.19 91 ARG A C 1
ATOM 688 O O . ARG A 1 91 ? 17.740 3.638 -10.546 1.00 84.19 91 ARG A O 1
ATOM 695 N N . ARG A 1 92 ? 15.751 3.222 -9.585 1.00 85.38 92 ARG A N 1
ATOM 696 C CA . ARG A 1 92 ? 16.059 3.780 -8.258 1.00 85.38 92 ARG A CA 1
ATOM 697 C C . ARG A 1 92 ? 16.450 2.710 -7.251 1.00 85.38 92 ARG A C 1
ATOM 699 O O . ARG A 1 92 ? 17.300 2.974 -6.406 1.00 85.38 92 ARG A O 1
ATOM 706 N N . SER A 1 93 ? 15.836 1.532 -7.319 1.00 88.69 93 SER A N 1
ATOM 707 C CA . SER A 1 93 ? 16.171 0.423 -6.430 1.00 88.69 93 SER A CA 1
ATOM 708 C C . SER A 1 93 ? 16.022 -0.931 -7.103 1.00 88.69 93 SER A C 1
ATOM 710 O O . SER A 1 93 ? 15.021 -1.223 -7.753 1.00 88.69 93 SER A O 1
ATOM 712 N N . THR A 1 94 ? 16.995 -1.799 -6.845 1.00 88.31 94 THR A N 1
ATOM 713 C CA . THR A 1 94 ? 16.962 -3.214 -7.219 1.00 88.31 94 THR A CA 1
ATOM 714 C C . THR A 1 94 ? 16.327 -4.102 -6.138 1.00 88.31 94 THR A C 1
ATOM 716 O O . THR A 1 94 ? 16.051 -5.273 -6.401 1.00 88.31 94 THR A O 1
ATOM 719 N N . ASP A 1 95 ? 16.032 -3.563 -4.944 1.00 92.56 95 ASP A N 1
ATOM 720 C CA . ASP A 1 95 ? 15.390 -4.287 -3.830 1.00 92.56 95 ASP A CA 1
ATOM 721 C C . ASP A 1 95 ? 13.877 -4.027 -3.744 1.00 92.56 95 ASP A C 1
ATOM 723 O O . ASP A 1 95 ? 13.297 -3.946 -2.662 1.00 92.56 95 ASP A O 1
ATOM 727 N N . ILE A 1 96 ? 13.209 -3.895 -4.894 1.00 93.50 96 ILE A N 1
ATOM 728 C CA . ILE A 1 96 ? 11.743 -3.902 -4.936 1.00 93.50 96 ILE A CA 1
ATOM 729 C C . ILE A 1 96 ? 11.261 -5.329 -4.682 1.00 93.50 96 ILE A C 1
ATOM 731 O O . ILE A 1 96 ? 11.559 -6.251 -5.457 1.00 93.50 96 ILE A O 1
ATOM 735 N N . ARG A 1 97 ? 10.560 -5.518 -3.562 1.00 95.94 97 ARG A N 1
ATOM 736 C CA . ARG A 1 97 ? 10.104 -6.830 -3.097 1.00 95.94 97 ARG A CA 1
ATOM 737 C C . ARG A 1 97 ? 9.008 -6.739 -2.037 1.00 95.94 97 ARG A C 1
ATOM 739 O O . ARG A 1 97 ? 8.833 -5.720 -1.380 1.00 95.94 97 ARG A O 1
ATOM 746 N N . TRP A 1 98 ? 8.353 -7.862 -1.787 1.00 97.75 98 TRP A N 1
ATOM 747 C CA . TRP A 1 98 ? 7.572 -8.121 -0.587 1.00 97.75 98 TRP A CA 1
ATOM 748 C C . TRP A 1 98 ? 8.487 -8.447 0.597 1.00 97.75 98 TRP A C 1
ATOM 750 O O . TRP A 1 98 ? 9.472 -9.187 0.477 1.00 97.75 98 TRP A O 1
ATOM 760 N N . THR A 1 99 ? 8.149 -7.908 1.761 1.00 96.69 99 THR A N 1
ATOM 761 C CA . THR A 1 99 ? 8.733 -8.272 3.052 1.00 96.69 99 THR A CA 1
ATOM 762 C C . THR A 1 99 ? 7.992 -9.478 3.645 1.00 96.69 99 THR A C 1
ATOM 764 O O . THR A 1 99 ? 6.823 -9.716 3.319 1.00 96.69 99 THR A O 1
ATOM 767 N N . PRO A 1 100 ? 8.627 -10.244 4.550 1.00 95.31 100 PRO A N 1
ATOM 768 C CA . PRO A 1 100 ? 7.988 -11.404 5.171 1.00 95.31 100 PRO A CA 1
ATOM 769 C C . PRO A 1 100 ? 6.937 -11.037 6.234 1.00 95.31 100 PRO A C 1
ATOM 771 O O . PRO A 1 100 ? 6.300 -11.939 6.775 1.00 95.31 100 PRO A O 1
ATOM 774 N N . LEU A 1 101 ? 6.755 -9.744 6.539 1.00 92.62 101 LEU A N 1
ATOM 775 C CA . LEU A 1 101 ? 5.888 -9.242 7.616 1.00 92.62 101 LEU A CA 1
ATOM 776 C C . LEU A 1 101 ? 4.404 -9.567 7.405 1.00 92.62 101 LEU A C 1
ATOM 778 O O . LEU A 1 101 ? 3.673 -9.791 8.365 1.00 92.62 101 LEU A O 1
ATOM 782 N N . LEU A 1 102 ? 3.971 -9.623 6.148 1.00 96.19 102 LEU A N 1
ATOM 783 C CA . LEU A 1 102 ? 2.617 -9.983 5.741 1.00 96.19 102 LEU A CA 1
ATOM 784 C C . LEU A 1 102 ? 2.730 -10.972 4.580 1.00 96.19 102 LEU A C 1
ATOM 786 O O . LEU A 1 102 ? 3.648 -10.867 3.772 1.00 96.19 102 LEU A O 1
ATOM 790 N N . HIS A 1 103 ? 1.863 -11.983 4.547 1.00 96.31 103 HIS A N 1
ATOM 791 C CA . HIS A 1 103 ? 1.779 -12.974 3.465 1.00 96.31 103 HIS A CA 1
ATOM 792 C C . HIS A 1 103 ? 3.112 -13.640 3.026 1.00 96.31 103 HIS A C 1
ATOM 794 O O . HIS A 1 103 ? 3.176 -14.222 1.956 1.00 96.31 103 HIS A O 1
ATOM 800 N N . ARG A 1 104 ? 4.169 -13.647 3.858 1.00 94.44 104 ARG A N 1
ATOM 801 C CA . ARG A 1 104 ? 5.434 -14.395 3.652 1.00 94.44 104 ARG A CA 1
ATOM 802 C C . ARG A 1 104 ? 6.068 -14.222 2.256 1.00 94.44 104 ARG A C 1
ATOM 804 O O . ARG A 1 104 ? 6.267 -15.198 1.537 1.00 94.44 104 ARG A O 1
ATOM 811 N N . ASN A 1 105 ? 6.475 -12.998 1.914 1.00 96.44 105 ASN A N 1
ATOM 812 C CA . ASN A 1 105 ? 7.165 -12.665 0.652 1.00 96.44 105 ASN A CA 1
ATOM 813 C C . ASN A 1 105 ? 6.301 -12.789 -0.618 1.00 96.44 105 ASN A C 1
ATOM 815 O O . ASN A 1 105 ? 6.834 -12.836 -1.731 1.00 96.44 105 ASN A O 1
ATOM 819 N N . VAL A 1 106 ? 4.982 -12.823 -0.460 1.00 97.50 106 VAL A N 1
ATOM 820 C CA . VAL A 1 106 ? 4.024 -12.583 -1.540 1.00 97.50 106 VAL A CA 1
ATOM 821 C C . VAL A 1 106 ? 3.059 -11.476 -1.116 1.00 97.50 106 VAL A C 1
ATOM 823 O O . VAL A 1 106 ? 3.041 -11.083 0.054 1.00 97.50 106 VAL A O 1
ATOM 826 N N . GLY A 1 107 ? 2.282 -10.968 -2.063 1.00 97.56 107 GLY A N 1
ATOM 827 C CA . GLY A 1 107 ? 1.228 -9.994 -1.803 1.00 97.56 107 GLY A CA 1
ATOM 828 C C . GLY A 1 107 ? 0.255 -9.916 -2.971 1.00 97.56 107 GLY A C 1
ATOM 829 O O . GLY A 1 107 ? 0.568 -10.357 -4.077 1.00 97.56 107 GLY A O 1
ATOM 830 N N . ASN A 1 108 ? -0.933 -9.386 -2.734 1.00 97.31 108 ASN A N 1
ATOM 831 C CA . ASN A 1 108 ? -1.921 -9.102 -3.761 1.00 97.31 108 ASN A CA 1
ATOM 832 C C . ASN A 1 108 ? -1.750 -7.679 -4.292 1.00 97.31 108 ASN A C 1
ATOM 834 O O . ASN A 1 108 ? -1.405 -6.757 -3.551 1.00 97.31 108 ASN A O 1
ATOM 838 N N . ILE A 1 109 ? -2.015 -7.518 -5.584 1.00 95.88 109 ILE A N 1
ATOM 839 C CA . ILE A 1 109 ? -2.020 -6.239 -6.290 1.00 95.88 109 ILE A CA 1
ATOM 840 C C . ILE A 1 109 ? -3.375 -6.086 -6.973 1.00 95.88 109 ILE A C 1
ATOM 842 O 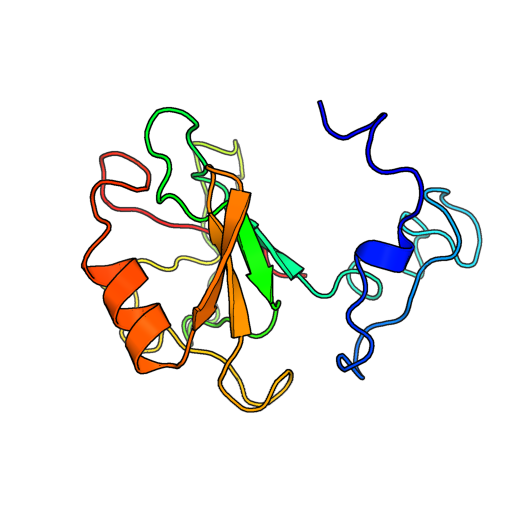O . ILE A 1 109 ? -3.859 -7.024 -7.607 1.00 95.88 109 ILE A O 1
ATOM 846 N N . CYS A 1 110 ? -3.960 -4.901 -6.839 1.00 94.62 110 CYS A N 1
ATOM 847 C CA . CYS A 1 110 ? -5.125 -4.432 -7.572 1.00 94.62 110 CYS A CA 1
ATOM 848 C C . CYS A 1 110 ? -4.671 -3.398 -8.608 1.00 94.62 110 CYS A C 1
ATOM 850 O O . CYS A 1 110 ? -3.933 -2.464 -8.270 1.00 94.62 110 CYS A O 1
ATOM 852 N N . LEU A 1 111 ? -5.110 -3.575 -9.850 1.00 92.25 111 LEU A N 1
ATOM 853 C CA . LEU A 1 111 ? -4.818 -2.679 -10.964 1.00 92.25 111 LEU A CA 1
ATOM 854 C C . LEU A 1 111 ? -5.942 -1.658 -11.167 1.00 92.25 111 LEU A C 1
ATOM 856 O O . LEU A 1 111 ? -7.030 -1.787 -10.603 1.00 92.25 111 LEU A O 1
ATOM 860 N N . ALA A 1 112 ? -5.693 -0.624 -11.969 1.00 90.19 112 ALA A N 1
ATOM 861 C CA . ALA A 1 112 ? -6.673 0.431 -12.227 1.00 90.19 112 ALA A CA 1
ATOM 862 C C . ALA A 1 112 ? -7.941 -0.046 -12.957 1.00 90.19 112 ALA A C 1
ATOM 864 O O . ALA A 1 112 ? -8.979 0.602 -12.830 1.00 90.19 112 ALA A O 1
ATOM 865 N N . ASP A 1 113 ? -7.897 -1.173 -13.673 1.00 90.25 113 ASP A N 1
ATOM 866 C CA . ASP A 1 113 ? -9.095 -1.830 -14.224 1.00 90.25 113 ASP A CA 1
ATOM 867 C C . ASP A 1 113 ? -9.892 -2.662 -13.208 1.00 90.25 113 ASP A C 1
ATOM 869 O O . ASP A 1 113 ? -10.923 -3.241 -13.553 1.00 90.25 113 ASP A O 1
ATOM 873 N N . GLY A 1 114 ? -9.439 -2.723 -11.955 1.00 91.19 114 GLY A N 1
ATOM 874 C CA . GLY A 1 114 ? -10.069 -3.495 -10.889 1.00 91.19 114 GLY A CA 1
ATOM 875 C C . GLY A 1 114 ? -9.719 -4.983 -10.903 1.00 91.19 114 GLY A C 1
ATOM 876 O O . GLY A 1 114 ? -10.201 -5.721 -10.041 1.00 91.19 114 GLY A O 1
ATOM 877 N N . SER A 1 115 ? -8.877 -5.446 -11.833 1.00 93.94 115 SER A N 1
ATOM 878 C CA . SER A 1 115 ? -8.339 -6.801 -11.772 1.00 93.94 115 SER A CA 1
ATOM 879 C C . SER A 1 115 ? -7.378 -6.945 -10.590 1.00 93.94 115 SER A C 1
ATOM 881 O O . SER A 1 115 ? -6.625 -6.034 -10.238 1.00 93.94 115 SER A O 1
ATOM 883 N N . ILE A 1 116 ? -7.425 -8.112 -9.947 1.00 95.31 116 ILE A N 1
ATOM 884 C CA . ILE A 1 116 ? -6.609 -8.425 -8.775 1.00 95.31 116 ILE A CA 1
ATOM 885 C C . ILE A 1 116 ? -5.836 -9.704 -9.050 1.00 95.31 116 ILE A C 1
ATOM 887 O O . ILE A 1 116 ? -6.391 -10.691 -9.538 1.00 95.31 116 ILE A O 1
ATOM 891 N N . PHE A 1 117 ? -4.556 -9.714 -8.696 1.00 95.56 117 PHE A N 1
ATOM 892 C CA . PHE A 1 117 ? -3.748 -10.921 -8.757 1.00 95.56 117 PHE A CA 1
ATOM 893 C C . PHE A 1 117 ? -2.767 -11.013 -7.595 1.00 95.56 117 PHE A C 1
ATOM 895 O O . PHE A 1 117 ? -2.249 -10.018 -7.089 1.00 95.56 117 PHE A O 1
ATOM 902 N N . MET A 1 118 ? -2.455 -12.251 -7.220 1.00 96.50 118 MET A N 1
ATOM 903 C CA . MET A 1 118 ? -1.356 -12.537 -6.311 1.00 96.50 118 MET A CA 1
ATOM 904 C C . MET A 1 118 ? -0.024 -12.423 -7.056 1.00 96.50 118 MET A C 1
ATOM 906 O O . MET A 1 118 ? 0.186 -13.041 -8.109 1.00 96.50 118 MET A O 1
ATOM 910 N N . ALA A 1 119 ? 0.894 -11.658 -6.481 1.00 96.56 119 ALA A N 1
ATOM 911 C CA . ALA A 1 119 ? 2.238 -11.438 -6.969 1.00 96.56 119 ALA A CA 1
ATOM 912 C C . ALA A 1 119 ? 3.261 -12.111 -6.049 1.00 96.56 119 ALA A C 1
ATOM 914 O O . ALA A 1 119 ? 3.414 -11.767 -4.878 1.00 96.56 119 ALA A O 1
ATOM 915 N N . THR A 1 120 ? 4.034 -13.037 -6.610 1.00 97.06 120 THR A N 1
ATOM 916 C CA . THR A 1 120 ? 5.310 -13.447 -6.014 1.00 97.06 120 THR A CA 1
ATOM 917 C C . THR A 1 120 ? 6.341 -12.324 -6.152 1.00 97.06 120 THR A C 1
ATOM 919 O O . THR A 1 120 ? 6.117 -11.363 -6.889 1.00 97.06 120 THR A O 1
ATOM 922 N N . GLN A 1 121 ? 7.508 -12.463 -5.517 1.00 95.25 121 GLN A N 1
ATOM 923 C CA . GLN A 1 121 ? 8.638 -11.541 -5.724 1.00 95.25 121 GLN A CA 1
ATOM 924 C C . GLN A 1 121 ? 8.956 -11.336 -7.213 1.00 95.25 121 GLN A C 1
ATOM 926 O O . GLN A 1 121 ? 9.117 -10.208 -7.675 1.00 95.25 121 GLN A O 1
ATOM 931 N N . ALA A 1 122 ? 9.020 -12.435 -7.971 1.00 94.00 122 ALA A N 1
ATOM 932 C CA . ALA A 1 122 ? 9.317 -12.404 -9.397 1.00 94.00 122 ALA A CA 1
ATOM 933 C C . ALA A 1 122 ? 8.213 -11.690 -10.185 1.00 94.00 122 ALA A C 1
ATOM 935 O O . ALA A 1 122 ? 8.517 -10.871 -11.047 1.00 94.00 122 ALA A O 1
ATOM 936 N N . ARG A 1 123 ? 6.939 -11.946 -9.857 1.00 93.50 123 ARG A N 1
ATOM 937 C CA . ARG A 1 123 ? 5.806 -11.312 -10.541 1.00 93.50 123 ARG A CA 1
ATOM 938 C C . ARG A 1 123 ? 5.694 -9.821 -10.224 1.00 93.50 123 ARG A C 1
ATOM 940 O O . ARG A 1 123 ? 5.430 -9.053 -11.139 1.00 93.50 123 ARG A O 1
ATOM 947 N N . LEU A 1 124 ? 5.949 -9.409 -8.978 1.00 93.06 124 LEU A N 1
ATOM 948 C CA . LEU A 1 124 ? 6.033 -7.993 -8.605 1.00 93.06 124 LEU A CA 1
ATOM 949 C C . LEU A 1 124 ? 7.117 -7.294 -9.429 1.00 93.06 124 LEU A C 1
ATOM 951 O O . LEU A 1 124 ? 6.832 -6.292 -10.074 1.00 93.06 124 LEU A O 1
ATOM 955 N N . ARG A 1 125 ? 8.336 -7.851 -9.452 1.00 90.06 125 ARG A N 1
A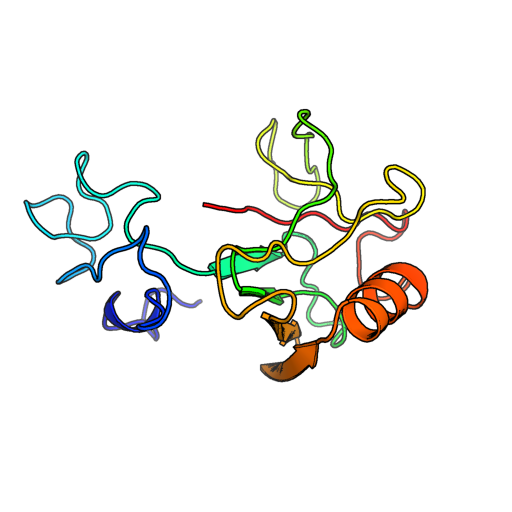TOM 956 C CA . ARG A 1 125 ? 9.463 -7.291 -10.214 1.00 90.06 125 ARG A CA 1
ATOM 957 C C . ARG A 1 125 ? 9.172 -7.218 -11.705 1.00 90.06 125 ARG A C 1
ATOM 959 O O . ARG A 1 125 ? 9.391 -6.176 -12.304 1.00 90.06 125 ARG A O 1
ATOM 966 N N . ALA A 1 126 ? 8.656 -8.299 -12.286 1.00 88.94 126 ALA A N 1
ATOM 967 C CA . ALA A 1 126 ? 8.276 -8.322 -13.691 1.00 88.94 126 ALA A CA 1
ATOM 968 C C . ALA A 1 126 ? 7.248 -7.229 -13.996 1.00 88.94 126 ALA A C 1
ATOM 970 O O . ALA A 1 126 ? 7.422 -6.501 -14.961 1.00 88.94 126 ALA A O 1
ATOM 971 N N . HIS A 1 127 ? 6.234 -7.062 -13.147 1.00 87.94 127 HIS A N 1
ATOM 972 C CA . HIS A 1 127 ? 5.213 -6.040 -13.342 1.00 87.94 127 HIS A CA 1
ATOM 973 C C . HIS A 1 127 ? 5.794 -4.619 -13.254 1.00 87.94 127 HIS A C 1
ATOM 975 O O . HIS A 1 127 ? 5.613 -3.843 -14.180 1.00 87.94 127 HIS A O 1
ATOM 981 N N . VAL A 1 128 ? 6.595 -4.290 -12.232 1.00 84.44 128 VAL A N 1
ATOM 982 C CA . VAL A 1 128 ? 7.185 -2.937 -12.125 1.00 84.44 128 VAL A CA 1
ATOM 983 C C . VAL A 1 128 ? 8.267 -2.638 -13.177 1.00 84.44 128 VAL A C 1
ATOM 985 O O . VAL A 1 128 ? 8.536 -1.472 -13.445 1.00 84.44 128 VAL A O 1
ATOM 988 N N . ILE A 1 129 ? 8.900 -3.662 -13.768 1.00 76.62 129 ILE A N 1
ATOM 989 C CA . ILE A 1 129 ? 9.896 -3.520 -14.850 1.00 76.62 129 ILE A CA 1
ATOM 990 C C . ILE A 1 129 ? 9.223 -3.397 -16.221 1.00 76.62 129 ILE A C 1
ATOM 992 O O . ILE A 1 129 ? 9.621 -2.559 -17.028 1.00 76.62 129 ILE A O 1
ATOM 996 N N . HIS A 1 130 ? 8.246 -4.262 -16.506 1.00 64.06 130 HIS A N 1
ATOM 997 C CA . HIS A 1 130 ? 7.595 -4.358 -17.814 1.00 64.06 130 HIS A CA 1
ATOM 998 C C . HIS A 1 130 ? 6.439 -3.390 -17.998 1.00 64.06 130 HIS A C 1
ATOM 1000 O O . HIS A 1 130 ? 5.894 -3.335 -19.099 1.00 64.06 130 HIS A O 1
ATOM 1006 N N . ASP A 1 131 ? 6.108 -2.610 -16.972 1.00 59.38 131 ASP A N 1
ATOM 1007 C CA . ASP A 1 131 ? 5.069 -1.598 -17.051 1.00 59.38 131 ASP A CA 1
ATOM 1008 C C . ASP A 1 131 ? 5.614 -0.153 -17.039 1.00 59.38 131 ASP A C 1
ATOM 1010 O O . ASP A 1 131 ? 5.234 0.653 -16.189 1.00 59.38 131 ASP A O 1
ATOM 1014 N N . PRO A 1 132 ? 6.494 0.239 -17.990 1.00 49.69 132 PRO A N 1
ATOM 1015 C CA . PRO A 1 132 ? 6.789 1.649 -18.225 1.00 49.69 132 PRO A CA 1
ATOM 1016 C C . PRO A 1 132 ? 5.585 2.395 -18.833 1.00 49.69 132 PRO A C 1
ATOM 1018 O O . PRO A 1 132 ? 5.648 3.612 -18.981 1.00 49.69 132 PRO A O 1
ATOM 1021 N N . VAL A 1 133 ? 4.511 1.678 -19.200 1.00 47.00 133 VAL A N 1
ATOM 1022 C CA . VAL A 1 133 ? 3.274 2.218 -19.788 1.00 47.00 133 VAL A CA 1
ATOM 1023 C C . VAL A 1 133 ? 2.164 2.378 -18.738 1.00 47.00 133 VAL A C 1
ATOM 1025 O O . VAL A 1 133 ? 1.217 3.115 -18.978 1.00 47.00 133 VAL A O 1
ATOM 1028 N N . GLY A 1 134 ? 2.285 1.743 -17.571 1.00 49.81 134 GLY A N 1
ATOM 1029 C CA . GLY A 1 134 ? 1.319 1.769 -16.474 1.00 49.81 134 GLY A CA 1
ATOM 1030 C C . GLY A 1 134 ? 1.755 2.637 -15.297 1.00 49.81 134 GLY A C 1
ATOM 1031 O O . GLY A 1 134 ? 1.558 2.274 -14.138 1.00 49.81 134 GLY A O 1
ATOM 1032 N N . GLY A 1 135 ? 2.330 3.800 -15.589 1.00 58.91 135 GLY A N 1
ATOM 1033 C CA . GLY A 1 135 ? 2.725 4.811 -14.611 1.00 58.91 135 GLY A CA 1
ATOM 1034 C C . GLY A 1 135 ? 2.958 6.169 -15.273 1.00 58.91 135 GLY A C 1
ATOM 1035 O O . GLY A 1 135 ? 2.692 6.331 -16.465 1.00 58.91 135 GLY A O 1
ATOM 1036 N N . ASP A 1 136 ? 3.466 7.152 -14.512 1.00 61.19 136 ASP A N 1
ATOM 1037 C CA . ASP A 1 136 ? 3.891 8.462 -15.052 1.00 61.19 136 ASP A CA 1
ATOM 1038 C C . ASP A 1 136 ? 4.686 8.247 -16.357 1.00 61.19 136 ASP A C 1
ATOM 1040 O O . ASP A 1 136 ? 5.561 7.380 -16.352 1.00 61.19 136 ASP A O 1
ATOM 1044 N N . PRO A 1 137 ? 4.454 9.010 -17.447 1.00 58.97 137 PRO A N 1
ATOM 1045 C CA . PRO A 1 137 ? 5.209 8.917 -18.708 1.00 58.97 137 PRO A CA 1
ATOM 1046 C C . PRO A 1 137 ? 6.743 8.932 -18.563 1.00 58.97 137 PRO A C 1
ATOM 1048 O O . PRO A 1 137 ? 7.459 8.545 -19.483 1.00 58.97 137 PRO A O 1
ATOM 1051 N N . ASN A 1 138 ? 7.273 9.33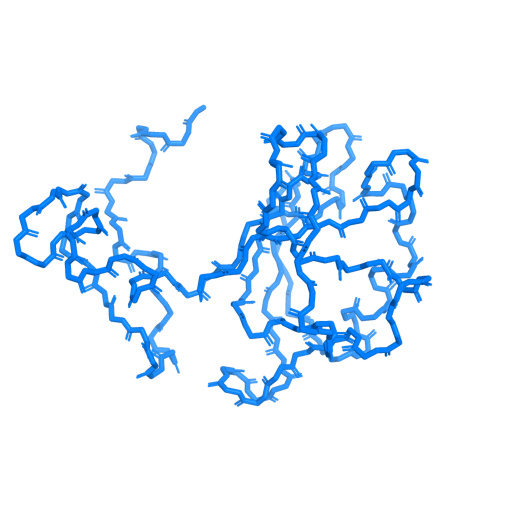0 -17.405 1.00 63.66 138 ASN A N 1
ATOM 1052 C CA . ASN A 1 138 ? 8.688 9.201 -17.059 1.00 63.66 138 ASN A CA 1
ATOM 1053 C C . ASN A 1 138 ? 9.107 7.806 -16.541 1.00 63.66 138 ASN A C 1
ATOM 1055 O O . ASN A 1 138 ? 10.264 7.633 -16.149 1.00 63.66 138 ASN A O 1
ATOM 1059 N N . GLY A 1 139 ? 8.207 6.820 -16.492 1.00 61.72 139 GLY A N 1
ATOM 1060 C CA . GLY A 1 139 ? 8.414 5.479 -15.932 1.00 61.72 139 GLY A CA 1
ATOM 1061 C C . GLY A 1 139 ? 8.516 5.458 -14.404 1.00 61.72 139 GLY A C 1
ATOM 1062 O O . GLY A 1 139 ? 9.227 4.625 -13.844 1.00 61.72 139 GLY A O 1
ATOM 1063 N N . ARG A 1 140 ? 7.905 6.432 -13.719 1.00 73.75 140 ARG A N 1
ATOM 1064 C CA . ARG A 1 140 ? 7.926 6.509 -12.252 1.00 73.75 140 ARG A CA 1
ATOM 1065 C C . ARG A 1 140 ? 6.659 5.885 -11.695 1.00 73.75 140 ARG A C 1
ATOM 1067 O O . ARG A 1 140 ? 5.560 6.332 -12.000 1.00 73.75 140 ARG A O 1
ATOM 1074 N N . ASN A 1 141 ? 6.849 4.902 -10.825 1.00 83.69 141 ASN A N 1
ATOM 1075 C CA . ASN A 1 141 ? 5.789 4.347 -10.005 1.00 83.69 141 ASN A CA 1
ATOM 1076 C C . ASN A 1 141 ? 6.062 4.699 -8.552 1.00 83.69 141 ASN A C 1
ATOM 1078 O O . ASN A 1 141 ? 7.148 4.438 -8.031 1.00 83.69 141 ASN A O 1
ATOM 1082 N N . HIS A 1 142 ? 5.067 5.283 -7.895 1.00 90.56 142 HIS A N 1
ATOM 1083 C CA . HIS A 1 142 ? 5.098 5.520 -6.461 1.00 90.56 142 HIS A CA 1
ATOM 1084 C C . HIS A 1 142 ? 3.859 4.948 -5.788 1.00 90.56 142 HIS A C 1
ATOM 1086 O O . HIS A 1 142 ? 2.773 4.890 -6.370 1.00 90.56 142 HIS A O 1
ATOM 1092 N N . VAL A 1 143 ? 4.051 4.550 -4.536 1.00 93.69 143 VAL A N 1
ATOM 1093 C CA . VAL A 1 143 ? 2.997 4.063 -3.651 1.00 93.69 143 VAL A CA 1
ATOM 1094 C C . VAL A 1 143 ? 3.078 4.765 -2.300 1.00 93.69 143 VAL A C 1
ATOM 1096 O O . VAL A 1 143 ? 4.157 5.147 -1.839 1.00 93.69 143 VAL A O 1
ATOM 1099 N N . LEU A 1 144 ? 1.930 4.922 -1.650 1.00 94.62 144 LEU A N 1
ATOM 1100 C CA . LEU A 1 144 ? 1.832 5.343 -0.257 1.00 94.62 144 LEU A CA 1
ATOM 1101 C C . LEU A 1 144 ? 1.616 4.113 0.616 1.00 94.62 144 LEU A C 1
ATOM 1103 O O . LEU A 1 144 ? 0.572 3.467 0.523 1.00 94.62 144 LEU A O 1
ATOM 1107 N N . VAL A 1 145 ? 2.599 3.800 1.458 1.00 94.75 145 VAL A N 1
ATOM 1108 C CA . VAL A 1 145 ? 2.552 2.667 2.391 1.00 94.75 145 VAL A CA 1
ATOM 1109 C C . VAL A 1 145 ? 2.241 3.183 3.807 1.00 94.75 145 VAL A C 1
ATOM 1111 O O . VAL A 1 145 ? 2.858 4.167 4.221 1.00 94.75 145 VAL A O 1
ATOM 1114 N N . PRO A 1 146 ? 1.311 2.554 4.554 1.00 93.00 146 PRO A N 1
ATOM 1115 C CA . PRO A 1 146 ? 0.954 2.946 5.920 1.00 93.00 146 PRO A CA 1
ATOM 1116 C C . PRO A 1 146 ? 1.971 2.516 6.990 1.00 93.00 146 PRO A C 1
ATOM 1118 O O . PRO A 1 146 ? 2.230 1.297 7.132 1.00 93.00 146 PRO A O 1
#

pLDDT: mean 88.87, std 10.75, range [47.0, 97.94]

Sequence (146 aa):
MLSNELTTPRILFCPSDKEKKAASDFSHLAGGFTSPTNRNKTLSYFVGTHAYSQQSQTLLAGDRNVTNGLRQLETCRPANLSSGAMSLDPRRSTDIRWTPLLHRNVGNICLADGSIFMATQARLRAHVIHDPVGGDPNGRNHVLVP

Secondary structure (DSSP, 8-state):
-GGGT---GGGGS-TT-TT----SSSSSSTTSTT-TTTGGGS--EEEES---TTSTTSEEEEETTEE-S-S--EEEGGGTEEEEEEE--TTT-S--EE-TTTGGGEEEEEETTS-EEEEEHHHHHHHHHH-SSSSBTTTB-EEE--

Radius of gyration: 15.12 Å; chains: 1; bounding box: 37×31×40 Å